Protein AF-A0A2D7HQG7-F1 (afdb_monomer_lite)

Sequence (95 aa):
MKFFIIKFFLGLFGFIFLATSIVSITIITKTIYFSENNILEQLFTNSQICEDQNIDKNLEYCTEVVTTYWMILLTIISSILSFINLFPFFVMKKK

Foldseek 3Di:
DVVVVLLVVLLVLLVVLVVLLVVLVVVLCCCCVPDPDNLVVCLPVVPPVLVDDPCPPCVVVSCSSVVSVVSVVSSVVSNVSSCVSCVCVPPVDDD

Radius of gyration: 18.94 Å; chains: 1; bounding box: 46×19×51 Å

Secondary structure (DSSP, 8-state):
-HHHHHHHHHHHHHHHHHHHHHHHHHHHHHHHHH-SS-HHHHHHH-TTTTTSS-TTTTHHHHHHHHHHHHHHHHHHHHHHHHHHHHHHHHS----

pLDDT: mean 74.07, std 11.84, range [48.81, 89.88]

Structure (mmCIF, N/CA/C/O backbone):
data_AF-A0A2D7HQG7-F1
#
_entry.id   AF-A0A2D7HQG7-F1
#
loop_
_atom_site.group_PDB
_atom_site.id
_atom_site.type_symbol
_atom_site.label_atom_id
_atom_site.label_alt_id
_atom_site.label_comp_id
_atom_site.label_asym_id
_atom_site.label_entity_id
_atom_site.label_seq_id
_atom_site.pdbx_PDB_ins_code
_atom_site.Cartn_x
_atom_site.Cartn_y
_atom_site.Cartn_z
_atom_site.occupancy
_atom_site.B_iso_or_equiv
_atom_site.auth_seq_id
_atom_site.auth_comp_id
_atom_site.auth_asym_id
_atom_site.auth_atom_id
_atom_site.pdbx_PDB_model_num
ATOM 1 N N . MET A 1 1 ? -19.206 7.007 27.370 1.00 61.66 1 MET A N 1
ATOM 2 C CA . MET A 1 1 ? -19.117 7.863 26.159 1.00 61.66 1 MET A CA 1
ATOM 3 C C . MET A 1 1 ? -17.706 7.982 25.584 1.00 61.66 1 MET A C 1
ATOM 5 O O . MET A 1 1 ? -17.546 7.632 24.424 1.00 61.66 1 MET A O 1
ATOM 9 N N . LYS A 1 2 ? -16.678 8.398 26.346 1.00 72.19 2 LYS A N 1
ATOM 10 C CA . LYS A 1 2 ? -15.309 8.626 25.816 1.00 72.19 2 LYS A CA 1
ATOM 11 C C . LYS A 1 2 ? -14.722 7.445 25.016 1.00 72.19 2 LYS A C 1
ATOM 13 O O . LYS A 1 2 ? -14.171 7.644 23.944 1.00 72.19 2 LYS A O 1
ATOM 18 N N . PHE A 1 3 ? -14.927 6.215 25.486 1.00 71.44 3 PHE A N 1
ATOM 19 C CA . PHE A 1 3 ? -14.421 5.002 24.828 1.00 71.44 3 PHE A CA 1
ATOM 20 C C . PHE A 1 3 ? -15.050 4.722 23.452 1.00 71.44 3 PHE A C 1
ATOM 22 O O . PHE A 1 3 ? -14.403 4.184 22.560 1.00 71.44 3 PHE A O 1
ATOM 29 N N . PHE A 1 4 ? -16.317 5.102 23.273 1.00 74.88 4 PHE A N 1
ATOM 30 C CA . PHE A 1 4 ? -17.035 4.916 22.014 1.00 74.88 4 PHE A CA 1
ATOM 31 C C . PHE A 1 4 ? -16.554 5.909 20.951 1.00 74.88 4 PHE A C 1
ATOM 33 O O . PHE A 1 4 ? -16.380 5.542 19.796 1.00 74.88 4 PHE A O 1
ATOM 40 N N . ILE A 1 5 ? -16.262 7.143 21.373 1.00 80.44 5 ILE A N 1
ATOM 41 C CA . ILE A 1 5 ? -15.721 8.201 20.511 1.00 80.44 5 ILE A CA 1
ATOM 42 C C . ILE A 1 5 ? -14.328 7.809 20.003 1.00 80.44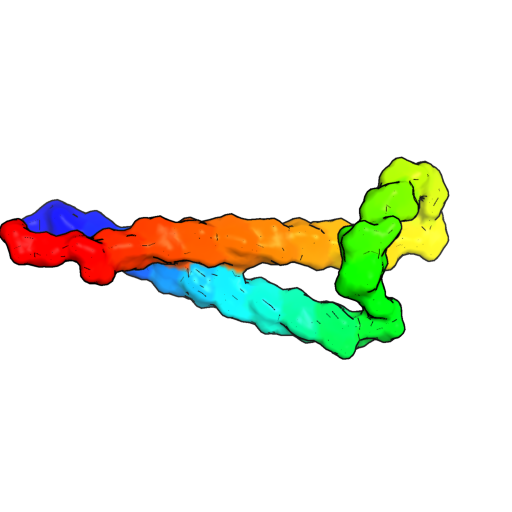 5 ILE A C 1
ATOM 44 O O . ILE A 1 5 ? -14.073 7.880 18.806 1.00 80.44 5 ILE A O 1
ATOM 48 N N . ILE A 1 6 ? -13.453 7.321 20.888 1.00 80.50 6 ILE A N 1
ATOM 49 C CA . ILE A 1 6 ? -12.101 6.873 20.515 1.00 80.50 6 ILE A CA 1
ATOM 50 C C . ILE A 1 6 ? -12.162 5.721 19.507 1.00 80.50 6 ILE A C 1
ATOM 52 O O . ILE A 1 6 ? -11.465 5.763 18.497 1.00 80.50 6 ILE A O 1
ATOM 56 N N . LYS A 1 7 ? -13.039 4.729 19.733 1.00 77.75 7 LYS A N 1
ATOM 57 C CA . LYS A 1 7 ? -13.272 3.664 18.749 1.00 77.75 7 LYS A CA 1
ATOM 58 C C . LYS A 1 7 ? -13.737 4.250 17.418 1.00 77.75 7 LYS A C 1
ATOM 60 O O . LYS A 1 7 ? -13.128 3.955 16.406 1.00 77.75 7 LYS A O 1
ATOM 65 N N . PHE A 1 8 ? -14.747 5.116 17.399 1.00 82.81 8 PHE A N 1
ATOM 66 C CA . PHE A 1 8 ? -15.242 5.700 16.150 1.00 82.81 8 PHE A CA 1
ATOM 67 C C . PHE A 1 8 ? -14.137 6.389 15.329 1.00 82.81 8 PHE A C 1
ATOM 69 O O . PHE A 1 8 ? -14.008 6.110 14.139 1.00 82.81 8 PHE A O 1
ATOM 76 N N . PHE A 1 9 ? -13.291 7.206 15.965 1.00 84.38 9 PHE A N 1
ATOM 77 C CA . PHE A 1 9 ? -12.165 7.852 15.284 1.00 84.38 9 PHE A CA 1
ATOM 78 C C . PHE A 1 9 ? -11.129 6.849 14.770 1.00 84.38 9 PHE A C 1
ATOM 80 O O . PHE A 1 9 ? -10.753 6.927 13.604 1.00 84.38 9 PHE A O 1
ATOM 87 N N . LEU A 1 10 ? -10.708 5.882 15.593 1.00 83.00 10 LEU A N 1
ATOM 88 C CA . LEU A 1 10 ? -9.773 4.829 15.172 1.00 83.00 10 LEU A CA 1
ATOM 89 C C . LEU A 1 10 ? -10.307 4.051 13.964 1.00 83.00 10 LEU A C 1
ATOM 91 O O . LEU A 1 10 ? -9.570 3.787 13.022 1.00 83.00 10 LEU A O 1
ATOM 95 N N . GLY A 1 11 ? -11.604 3.745 13.957 1.00 83.25 11 GLY A N 1
ATOM 96 C CA . GLY A 1 11 ? -12.245 3.031 12.857 1.00 83.25 11 GLY A CA 1
ATOM 97 C C . GLY A 1 11 ? -12.242 3.857 11.583 1.00 83.25 11 GLY A C 1
ATOM 98 O O . GLY A 1 11 ? -11.861 3.358 10.530 1.00 83.25 11 GLY A O 1
ATOM 99 N N . LEU A 1 12 ? -12.600 5.137 11.691 1.00 87.31 12 LEU A N 1
ATOM 100 C CA . LEU A 1 12 ? -12.613 6.061 10.562 1.00 87.31 12 LEU A CA 1
ATOM 101 C C . LEU A 1 12 ? -11.212 6.219 9.949 1.00 87.31 12 LEU A C 1
ATOM 103 O O . LEU A 1 12 ? -11.068 6.094 8.735 1.00 87.31 12 LEU A O 1
ATOM 107 N N . PHE A 1 13 ? -10.172 6.382 10.774 1.00 86.69 13 PHE A N 1
ATOM 108 C CA . PHE A 1 13 ? -8.783 6.386 10.301 1.00 86.69 13 PHE A CA 1
ATOM 109 C C . PHE A 1 13 ? -8.383 5.050 9.668 1.00 86.69 13 PHE A C 1
ATOM 111 O O . PHE A 1 13 ? -7.798 5.043 8.588 1.00 86.69 13 PHE A O 1
ATOM 118 N N . GLY A 1 14 ? -8.738 3.923 10.286 1.00 86.25 14 GLY A N 1
ATOM 119 C CA . GLY A 1 14 ? -8.464 2.592 9.746 1.00 86.25 14 GLY A CA 1
ATOM 120 C C . GLY A 1 14 ? -9.072 2.374 8.358 1.00 86.25 14 GLY A C 1
ATOM 121 O O . GLY A 1 14 ? -8.378 1.922 7.450 1.00 86.25 14 GLY A O 1
ATOM 122 N N . PHE A 1 15 ? -10.331 2.771 8.153 1.00 86.75 15 PHE A N 1
ATOM 123 C CA . PHE A 1 15 ? -10.985 2.693 6.843 1.00 86.75 15 PHE A CA 1
ATOM 124 C C . PHE A 1 15 ? -10.346 3.613 5.802 1.00 86.75 15 PHE A C 1
ATOM 126 O O . PHE A 1 15 ? -10.215 3.207 4.648 1.00 86.75 15 PHE A O 1
ATOM 133 N N . ILE A 1 16 ? -9.908 4.814 6.192 1.00 89.88 16 ILE A N 1
ATOM 134 C CA . ILE A 1 16 ? -9.170 5.710 5.292 1.00 89.88 16 ILE A CA 1
ATOM 135 C C . ILE A 1 16 ? -7.862 5.047 4.844 1.00 89.88 16 ILE A C 1
ATOM 137 O O . ILE A 1 16 ? -7.612 4.964 3.645 1.00 89.88 16 ILE A O 1
ATOM 141 N N . PHE A 1 17 ? -7.067 4.510 5.777 1.00 87.31 17 PHE A N 1
ATOM 142 C CA . PHE A 1 17 ? -5.816 3.811 5.450 1.00 87.31 17 PHE A CA 1
ATOM 143 C C . PHE A 1 17 ? -6.036 2.537 4.622 1.00 87.31 17 PHE A C 1
ATOM 145 O O . PHE A 1 17 ? -5.201 2.169 3.797 1.00 87.31 17 PHE A O 1
ATOM 152 N N . LEU A 1 18 ? -7.168 1.859 4.818 1.00 86.00 18 LEU A N 1
ATOM 153 C CA . LEU A 1 18 ? -7.555 0.710 4.005 1.00 86.00 18 LEU A CA 1
ATOM 154 C C . LEU A 1 18 ? -7.877 1.132 2.566 1.00 86.00 18 LEU A C 1
ATOM 156 O O . LEU A 1 18 ? -7.382 0.520 1.623 1.00 86.00 18 LEU A O 1
ATOM 160 N N . ALA A 1 19 ? -8.663 2.197 2.389 1.00 88.56 19 ALA A N 1
ATOM 161 C CA . ALA A 1 19 ? -9.001 2.721 1.071 1.00 88.56 19 ALA A CA 1
ATOM 162 C C . ALA A 1 19 ? -7.755 3.207 0.317 1.00 88.56 19 ALA A C 1
ATOM 164 O O . ALA A 1 19 ? -7.587 2.875 -0.856 1.00 88.56 19 ALA A O 1
ATOM 165 N N . THR A 1 20 ? -6.850 3.931 0.986 1.00 87.31 20 THR A N 1
ATOM 166 C CA . THR A 1 20 ? -5.590 4.366 0.366 1.00 87.31 20 THR A CA 1
ATOM 167 C C . THR A 1 20 ? -4.710 3.180 -0.011 1.00 87.31 20 THR A C 1
ATOM 169 O O . THR A 1 20 ? -4.169 3.168 -1.111 1.00 87.31 20 THR A O 1
ATOM 172 N N . SER A 1 21 ? -4.620 2.149 0.835 1.00 85.62 21 SER A N 1
ATOM 173 C CA . SER A 1 21 ? -3.883 0.922 0.515 1.00 85.62 21 SER A CA 1
ATOM 174 C C . SER A 1 21 ? -4.445 0.223 -0.728 1.00 85.62 21 SER A C 1
ATOM 176 O O . SER A 1 21 ? -3.676 -0.127 -1.620 1.00 85.62 21 SER A O 1
ATOM 178 N N . ILE A 1 22 ? -5.771 0.090 -0.847 1.00 87.25 22 ILE A N 1
ATOM 179 C CA . ILE A 1 22 ? -6.411 -0.507 -2.032 1.00 87.25 22 ILE A CA 1
ATOM 180 C C . ILE A 1 22 ? -6.096 0.307 -3.290 1.00 87.25 22 ILE A C 1
ATOM 182 O O . ILE A 1 22 ? -5.689 -0.266 -4.299 1.00 87.25 22 ILE A O 1
ATOM 186 N N . VAL A 1 23 ? -6.244 1.634 -3.236 1.00 88.94 23 VAL A N 1
ATOM 187 C CA . VAL A 1 23 ? -5.937 2.507 -4.380 1.00 88.94 23 VAL A CA 1
ATOM 188 C C . VAL A 1 23 ? -4.469 2.363 -4.784 1.00 88.94 23 VAL A C 1
ATOM 190 O O . VAL A 1 23 ? -4.185 2.134 -5.960 1.00 88.94 23 VAL A O 1
ATOM 193 N N . SER A 1 24 ? -3.539 2.388 -3.829 1.00 84.88 24 SER A N 1
ATOM 194 C CA . SER A 1 24 ? -2.116 2.196 -4.117 1.00 84.88 24 SER A CA 1
ATOM 195 C C . SER A 1 24 ? -1.829 0.836 -4.758 1.00 84.88 24 SER A C 1
ATOM 197 O O . SER A 1 24 ? -1.105 0.781 -5.748 1.00 84.88 24 SER A O 1
ATOM 199 N N . ILE A 1 25 ? -2.453 -0.252 -4.287 1.00 84.75 25 ILE A N 1
ATOM 200 C CA . ILE A 1 25 ? -2.321 -1.584 -4.905 1.00 84.75 25 ILE A CA 1
ATOM 201 C C . ILE A 1 25 ? -2.819 -1.568 -6.353 1.00 84.75 25 ILE A C 1
ATOM 203 O O . ILE A 1 25 ? -2.159 -2.126 -7.230 1.00 84.75 25 ILE A O 1
ATOM 207 N N . THR A 1 26 ? -3.958 -0.926 -6.631 1.00 86.31 26 THR A N 1
ATOM 208 C CA . THR A 1 26 ? -4.485 -0.858 -8.005 1.00 86.31 26 THR A CA 1
ATOM 209 C C . THR A 1 26 ? -3.553 -0.094 -8.942 1.00 86.31 26 THR A C 1
ATOM 211 O O . THR A 1 26 ? -3.348 -0.528 -10.076 1.00 86.31 26 THR A O 1
ATOM 214 N N . ILE A 1 27 ? -2.937 0.990 -8.461 1.00 83.56 27 ILE A N 1
ATOM 215 C CA . ILE A 1 27 ? -1.953 1.766 -9.223 1.00 83.56 27 ILE A CA 1
ATOM 216 C C . ILE A 1 27 ? -0.708 0.916 -9.480 1.00 83.56 27 ILE A C 1
ATOM 218 O O . ILE A 1 27 ? -0.326 0.759 -10.633 1.00 83.56 27 ILE A O 1
ATOM 222 N N . ILE A 1 28 ? -0.140 0.294 -8.443 1.00 82.81 28 ILE A N 1
ATOM 223 C CA . ILE A 1 28 ? 1.045 -0.571 -8.552 1.00 82.81 28 ILE A CA 1
ATOM 224 C C . ILE A 1 28 ? 0.800 -1.715 -9.540 1.00 82.81 28 ILE A C 1
ATOM 226 O O . ILE A 1 28 ? 1.624 -1.967 -10.413 1.00 82.81 28 ILE A O 1
ATOM 230 N N . THR A 1 29 ? -0.355 -2.379 -9.444 1.00 79.25 29 THR A N 1
ATOM 231 C CA . THR A 1 29 ? -0.720 -3.477 -10.352 1.00 79.25 29 THR A CA 1
ATOM 232 C C . THR A 1 29 ? -0.799 -2.981 -11.791 1.00 79.25 29 THR A C 1
ATOM 234 O O . THR A 1 29 ? -0.299 -3.645 -12.694 1.00 79.25 29 THR A O 1
ATOM 237 N N . LYS A 1 30 ? -1.380 -1.796 -12.015 1.00 80.25 30 LYS A N 1
ATOM 238 C CA . LYS A 1 30 ? -1.444 -1.188 -13.345 1.00 80.25 30 LYS A CA 1
ATOM 239 C C . LYS A 1 30 ? -0.049 -0.847 -13.871 1.00 80.25 30 LYS A C 1
ATOM 241 O O . LYS A 1 30 ? 0.230 -1.169 -15.018 1.00 80.25 30 LYS A O 1
ATOM 246 N N . THR A 1 31 ? 0.816 -0.253 -13.052 1.00 74.25 31 THR A N 1
ATOM 247 C CA . THR A 1 31 ? 2.193 0.095 -13.435 1.00 74.25 31 THR A CA 1
ATOM 248 C C . THR A 1 31 ? 3.007 -1.149 -13.776 1.00 74.25 31 THR A C 1
ATOM 250 O O . THR A 1 31 ? 3.629 -1.198 -14.826 1.00 74.25 31 THR A O 1
ATOM 253 N N . ILE A 1 32 ? 2.946 -2.198 -12.954 1.00 73.00 32 ILE A N 1
ATOM 254 C CA . ILE A 1 32 ? 3.667 -3.454 -13.213 1.00 73.00 32 ILE A CA 1
ATOM 255 C C . ILE A 1 32 ? 3.138 -4.149 -14.474 1.00 73.00 32 ILE A C 1
ATOM 257 O O . ILE A 1 32 ? 3.928 -4.660 -15.258 1.00 73.00 32 ILE A O 1
ATOM 261 N N . TYR A 1 33 ? 1.816 -4.190 -14.664 1.00 70.25 33 TYR A N 1
ATOM 262 C CA . TYR A 1 33 ? 1.196 -4.945 -15.757 1.00 70.25 33 TYR A CA 1
ATOM 263 C C . TYR A 1 33 ? 1.295 -4.241 -17.117 1.00 70.25 33 TYR A C 1
ATOM 265 O O . TYR A 1 33 ? 1.356 -4.909 -18.144 1.00 70.25 33 TYR A O 1
ATOM 273 N N . PHE A 1 34 ? 1.287 -2.904 -17.140 1.00 68.50 34 PHE A N 1
ATOM 274 C CA . PHE A 1 34 ? 1.426 -2.117 -18.372 1.00 68.50 34 PHE A CA 1
ATOM 275 C C . PHE A 1 34 ? 2.858 -1.678 -18.669 1.00 68.50 34 PHE A C 1
ATOM 277 O O . PHE A 1 34 ? 3.094 -1.109 -19.732 1.00 68.50 34 PHE A O 1
ATOM 284 N N . SER A 1 35 ? 3.805 -1.922 -17.765 1.00 62.78 35 SER A N 1
ATOM 285 C CA . SER A 1 35 ? 5.199 -1.619 -18.046 1.00 62.78 35 SER A CA 1
ATOM 286 C C . SER A 1 35 ? 5.755 -2.593 -19.083 1.00 62.78 35 SER A C 1
ATOM 288 O O . SER A 1 35 ? 5.831 -3.795 -18.839 1.00 62.78 35 SER A O 1
ATOM 290 N N . GLU A 1 36 ? 6.178 -2.061 -20.231 1.00 58.88 36 GLU A N 1
ATOM 291 C CA . GLU A 1 36 ? 6.834 -2.820 -21.309 1.00 58.88 36 GLU A CA 1
ATOM 292 C C . GLU A 1 36 ? 8.155 -3.459 -20.860 1.00 58.88 36 GLU A C 1
ATOM 294 O O . GLU A 1 36 ? 8.571 -4.492 -21.380 1.00 58.88 36 GLU A O 1
ATOM 299 N N . ASN A 1 37 ? 8.801 -2.866 -19.858 1.00 58.44 37 ASN A N 1
ATOM 300 C CA . ASN A 1 37 ? 10.008 -3.389 -19.238 1.00 58.44 37 ASN A CA 1
ATOM 301 C C . ASN A 1 37 ? 9.595 -4.118 -17.959 1.00 58.44 37 ASN A C 1
ATOM 303 O 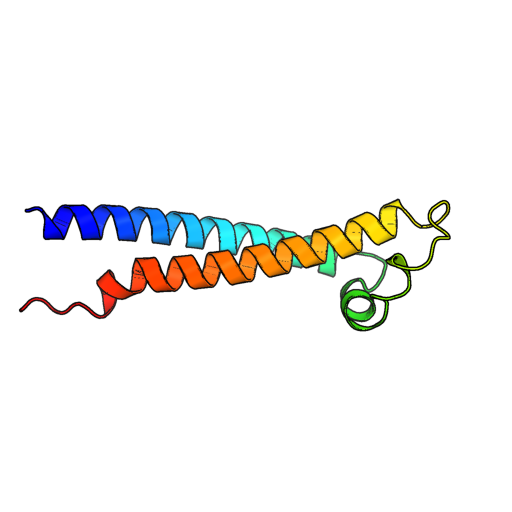O . ASN A 1 37 ? 8.885 -3.526 -17.155 1.00 58.44 37 ASN A O 1
ATOM 307 N N . ASN A 1 38 ? 10.023 -5.364 -17.731 1.00 65.31 38 ASN A N 1
ATOM 308 C CA . ASN A 1 38 ? 9.752 -6.133 -16.504 1.00 65.31 38 ASN A CA 1
ATOM 309 C C . ASN A 1 38 ? 10.273 -5.410 -15.234 1.00 65.31 38 ASN A C 1
ATOM 311 O O . ASN A 1 38 ? 11.283 -5.805 -14.646 1.00 65.31 38 ASN A O 1
ATOM 315 N N . ILE A 1 39 ? 9.582 -4.359 -14.776 1.00 66.25 39 ILE A N 1
ATOM 316 C CA . ILE A 1 39 ? 9.964 -3.516 -13.633 1.00 66.25 39 ILE A CA 1
ATOM 317 C C . ILE A 1 39 ? 10.070 -4.368 -12.368 1.00 66.25 39 ILE A C 1
ATOM 319 O O . ILE A 1 39 ? 10.904 -4.09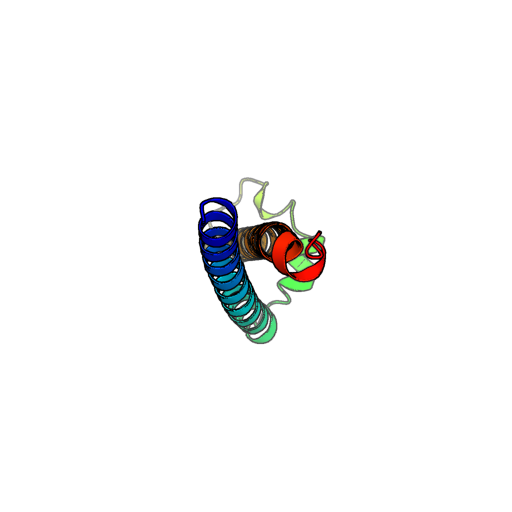8 -11.514 1.00 66.25 39 ILE A O 1
ATOM 323 N N . LEU A 1 40 ? 9.274 -5.435 -12.264 1.00 65.50 40 LEU A N 1
ATOM 324 C CA . LEU A 1 40 ? 9.263 -6.329 -11.110 1.00 65.50 40 LEU A CA 1
ATOM 325 C C . LEU A 1 40 ? 10.563 -7.130 -10.972 1.00 65.50 40 LEU A C 1
ATOM 327 O O . LEU A 1 40 ? 11.095 -7.236 -9.876 1.00 65.50 40 LEU A O 1
ATOM 331 N N . GLU A 1 41 ? 11.108 -7.643 -12.073 1.00 63.16 41 GLU A N 1
ATOM 332 C CA . GLU A 1 41 ? 12.381 -8.374 -12.077 1.00 63.16 41 GLU A CA 1
ATOM 333 C C . GLU A 1 41 ? 13.550 -7.430 -11.759 1.00 63.16 41 GLU A C 1
ATOM 335 O O . GLU A 1 41 ? 14.460 -7.763 -11.001 1.00 63.16 41 GLU A O 1
ATOM 340 N N . GLN A 1 42 ? 13.483 -6.197 -12.262 1.00 63.00 42 GLN A N 1
ATOM 341 C CA . GLN A 1 42 ? 14.524 -5.190 -12.073 1.00 63.00 42 GLN A CA 1
ATOM 342 C C . GLN A 1 42 ? 14.457 -4.468 -10.716 1.00 63.00 42 GLN A C 1
ATOM 344 O O . GLN A 1 42 ? 15.502 -4.076 -10.204 1.00 63.00 42 GLN A O 1
ATOM 349 N N . LEU A 1 43 ? 13.287 -4.385 -10.073 1.00 65.69 43 LEU A N 1
ATOM 350 C CA . LEU A 1 43 ? 13.132 -3.939 -8.678 1.00 65.69 43 LEU A CA 1
ATOM 351 C C . LEU A 1 43 ? 13.979 -4.776 -7.707 1.00 65.69 43 LEU A C 1
ATOM 353 O O . LEU A 1 43 ? 14.481 -4.239 -6.722 1.00 65.69 43 LEU A O 1
ATOM 357 N N . PHE A 1 44 ? 14.146 -6.074 -7.987 1.00 63.34 44 PHE A N 1
ATOM 358 C CA . PHE A 1 44 ? 14.922 -6.990 -7.146 1.00 63.34 44 PHE A CA 1
ATOM 359 C C . PHE A 1 44 ? 16.360 -7.214 -7.631 1.00 63.34 44 PHE A C 1
ATOM 361 O O . PHE A 1 44 ? 17.202 -7.608 -6.829 1.00 63.34 44 PHE A O 1
ATOM 368 N N . THR A 1 45 ? 16.653 -6.950 -8.910 1.00 59.19 45 THR A N 1
ATOM 369 C CA . THR A 1 45 ? 17.952 -7.286 -9.528 1.00 59.19 45 THR A CA 1
ATOM 370 C C . THR A 1 45 ? 18.831 -6.059 -9.810 1.00 59.19 45 THR A C 1
ATOM 372 O O . THR A 1 45 ? 20.052 -6.160 -9.753 1.00 59.19 45 THR A O 1
ATOM 375 N N . ASN A 1 46 ? 18.237 -4.885 -10.060 1.00 55.59 46 ASN A N 1
ATOM 376 C CA . ASN A 1 46 ? 18.932 -3.689 -10.561 1.00 55.59 46 ASN A CA 1
ATOM 377 C C . ASN A 1 46 ? 18.988 -2.526 -9.558 1.00 55.59 46 ASN A C 1
ATOM 379 O O . ASN A 1 46 ? 19.231 -1.390 -9.966 1.00 55.59 46 ASN A O 1
ATOM 383 N N . SER A 1 47 ? 18.824 -2.771 -8.252 1.00 54.72 47 SER A N 1
ATOM 384 C CA . SER A 1 47 ? 18.914 -1.702 -7.239 1.00 54.72 47 SER A CA 1
ATOM 385 C C . SER A 1 47 ? 20.243 -0.928 -7.288 1.00 54.72 47 SER A C 1
ATOM 387 O O . SER A 1 47 ? 20.283 0.223 -6.873 1.00 54.72 47 SER A O 1
ATOM 389 N N . GLN A 1 48 ? 21.304 -1.532 -7.839 1.00 53.59 48 GLN A N 1
ATOM 390 C CA . GLN A 1 48 ? 22.630 -0.926 -8.008 1.00 53.59 48 GLN A CA 1
ATOM 391 C C . GLN A 1 48 ? 22.779 -0.067 -9.279 1.00 53.59 48 GLN A C 1
ATOM 393 O O . GLN A 1 48 ? 23.652 0.792 -9.330 1.00 53.59 48 GLN A O 1
ATOM 398 N N . ILE A 1 49 ? 21.928 -0.236 -10.302 1.00 54.41 49 ILE A N 1
ATOM 399 C CA . ILE A 1 49 ? 22.067 0.494 -11.583 1.00 54.41 49 ILE A CA 1
ATOM 400 C C . ILE A 1 49 ? 21.706 1.977 -11.430 1.00 54.41 49 ILE A C 1
ATOM 402 O O . ILE A 1 49 ? 22.259 2.821 -12.127 1.00 54.41 49 ILE A O 1
ATOM 406 N N . CYS A 1 50 ? 20.807 2.303 -10.500 1.00 60.47 50 CYS A N 1
ATOM 407 C CA . CYS A 1 50 ? 20.423 3.686 -10.206 1.00 60.47 50 CYS A CA 1
ATOM 408 C C . CYS A 1 50 ? 21.323 4.361 -9.155 1.00 60.47 50 CYS A C 1
ATOM 410 O O . CYS A 1 50 ? 21.133 5.542 -8.871 1.00 60.47 50 CYS A O 1
ATOM 412 N N . GLU A 1 51 ? 22.266 3.622 -8.562 1.00 58.41 51 GLU A N 1
ATOM 413 C CA . GLU A 1 51 ? 23.221 4.133 -7.570 1.00 58.41 51 GLU A CA 1
ATOM 414 C C . GLU A 1 51 ? 24.520 4.623 -8.241 1.00 58.41 51 GLU A C 1
ATOM 416 O O . GLU A 1 51 ? 25.157 5.557 -7.751 1.00 58.41 51 GLU A O 1
ATOM 421 N N . ASP A 1 52 ? 24.860 4.069 -9.413 1.00 53.62 52 ASP A N 1
ATOM 422 C CA . 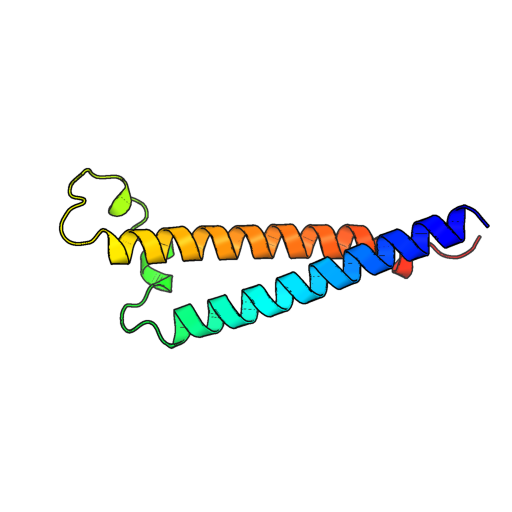ASP A 1 52 ? 26.018 4.481 -10.206 1.00 53.62 52 ASP A CA 1
ATOM 423 C C . ASP A 1 52 ? 25.709 5.661 -11.147 1.00 53.62 52 ASP A C 1
ATOM 425 O O . ASP A 1 52 ? 24.735 5.697 -11.895 1.00 53.62 52 ASP A O 1
ATOM 429 N N . GLN A 1 53 ? 26.604 6.646 -11.114 1.00 50.88 53 GLN A N 1
ATOM 430 C CA . GLN A 1 53 ? 26.459 8.045 -11.541 1.00 50.88 53 GLN A CA 1
ATOM 431 C C . GLN A 1 53 ? 26.273 8.314 -13.058 1.00 50.88 53 GLN A C 1
ATOM 433 O O . GLN A 1 53 ? 26.497 9.437 -13.509 1.00 50.88 53 GLN A O 1
ATOM 438 N N . ASN A 1 54 ? 25.829 7.348 -13.868 1.00 50.16 54 ASN A N 1
ATOM 439 C CA . ASN A 1 54 ? 25.533 7.544 -15.299 1.00 50.16 54 ASN A CA 1
ATOM 440 C C . ASN A 1 54 ? 24.046 7.859 -15.528 1.00 50.16 54 ASN A C 1
ATOM 442 O O . ASN A 1 54 ? 23.286 7.093 -16.121 1.00 50.16 54 ASN A O 1
ATOM 446 N N . ILE A 1 55 ? 23.642 9.021 -15.027 1.00 55.69 55 ILE A N 1
ATOM 447 C CA . ILE A 1 55 ? 22.245 9.427 -14.845 1.00 55.69 55 ILE A CA 1
ATOM 448 C C . ILE A 1 55 ? 21.557 9.863 -16.161 1.00 55.69 55 ILE A C 1
ATOM 450 O O . ILE A 1 55 ? 20.340 9.755 -16.291 1.00 55.69 55 ILE A O 1
ATOM 454 N N . ASP A 1 56 ? 22.303 10.271 -17.189 1.00 56.25 56 ASP A N 1
ATOM 455 C CA . ASP A 1 56 ? 21.718 11.030 -18.310 1.00 56.25 56 ASP A CA 1
ATOM 456 C C . ASP A 1 56 ? 20.934 10.225 -19.360 1.00 56.25 56 ASP A C 1
ATOM 458 O O . ASP A 1 56 ? 20.200 10.821 -20.147 1.00 56.25 56 ASP A O 1
ATOM 462 N N . LYS A 1 57 ? 21.043 8.889 -19.409 1.00 56.00 57 LYS A N 1
ATOM 463 C CA . LYS A 1 57 ? 20.309 8.082 -20.413 1.00 56.00 57 LYS A CA 1
ATOM 464 C C . LYS A 1 57 ? 19.107 7.309 -19.874 1.00 56.00 57 LYS A C 1
ATOM 466 O O . LYS A 1 57 ? 18.247 6.959 -20.671 1.00 56.00 57 LYS A O 1
ATOM 471 N N . ASN A 1 58 ? 19.014 7.097 -18.559 1.00 63.53 58 ASN A N 1
ATOM 472 C CA . ASN A 1 58 ? 17.981 6.258 -17.932 1.00 63.53 58 ASN A CA 1
ATOM 473 C C . ASN A 1 58 ? 17.298 6.923 -16.715 1.00 63.53 58 ASN A C 1
ATOM 475 O O . ASN A 1 58 ? 16.674 6.228 -15.914 1.00 63.53 58 ASN A O 1
ATOM 479 N N . LEU A 1 59 ? 17.386 8.253 -16.563 1.00 66.88 59 LEU A N 1
ATOM 480 C CA . LEU A 1 59 ? 16.790 8.991 -15.436 1.00 66.88 59 LEU A CA 1
ATOM 481 C C . LEU A 1 59 ? 15.286 8.714 -15.276 1.00 66.88 59 LEU A C 1
ATOM 483 O O . LEU A 1 59 ? 14.822 8.461 -14.166 1.00 66.88 59 LEU A O 1
ATOM 487 N N . GLU A 1 60 ? 14.527 8.744 -16.373 1.00 68.25 60 GLU A N 1
ATOM 488 C CA . GLU A 1 60 ? 13.076 8.513 -16.360 1.00 68.25 60 GLU A CA 1
ATOM 489 C C . GLU A 1 60 ? 12.746 7.098 -15.859 1.00 68.25 60 GLU A C 1
ATOM 491 O O . GLU A 1 60 ? 11.930 6.928 -14.954 1.00 68.25 60 GLU A O 1
ATOM 496 N N . TYR A 1 61 ? 13.499 6.104 -16.334 1.00 70.81 61 TYR A N 1
ATOM 497 C CA . TYR A 1 61 ? 13.370 4.709 -15.923 1.00 70.81 61 TYR A CA 1
ATOM 498 C C . TYR A 1 61 ? 13.741 4.482 -14.448 1.00 70.81 61 TYR A C 1
ATOM 500 O O . TYR A 1 61 ? 12.993 3.853 -13.700 1.00 70.81 61 TYR A O 1
ATOM 508 N N . CYS A 1 62 ? 14.867 5.036 -13.983 1.00 72.19 62 CYS A N 1
ATOM 509 C CA . CYS A 1 62 ? 15.254 4.951 -12.570 1.00 72.19 62 CYS A CA 1
ATOM 510 C C . CYS A 1 62 ? 14.242 5.652 -11.660 1.00 72.19 62 CYS A C 1
ATOM 512 O O . CYS A 1 62 ? 13.930 5.153 -10.577 1.00 72.19 62 CYS A O 1
ATOM 514 N N . THR A 1 63 ? 13.690 6.781 -12.107 1.00 74.88 63 THR A N 1
ATOM 515 C CA . THR A 1 63 ? 12.638 7.488 -11.371 1.00 74.88 63 THR A CA 1
ATOM 516 C C . THR A 1 63 ? 11.397 6.611 -11.242 1.00 74.88 63 THR A C 1
ATOM 518 O O . THR A 1 63 ? 10.836 6.519 -10.152 1.00 74.88 63 THR A O 1
ATOM 521 N N . GLU A 1 64 ? 10.996 5.909 -12.300 1.00 75.00 64 GLU A N 1
ATOM 522 C CA . GLU A 1 64 ? 9.850 4.997 -12.278 1.00 75.00 64 GLU A CA 1
ATOM 523 C C . GLU A 1 64 ? 10.058 3.811 -11.319 1.00 75.00 64 GLU A C 1
ATOM 525 O O . GLU A 1 64 ? 9.178 3.511 -10.503 1.00 75.00 64 GLU A O 1
ATOM 530 N N . VAL A 1 65 ? 11.244 3.191 -11.331 1.00 75.94 65 VAL A N 1
ATOM 531 C CA . VAL A 1 65 ? 11.600 2.086 -10.421 1.00 75.94 65 VAL A CA 1
ATOM 532 C C . VAL A 1 65 ? 11.604 2.546 -8.960 1.00 75.94 65 VAL A C 1
ATOM 534 O O . VAL A 1 65 ? 10.957 1.925 -8.112 1.00 75.94 65 VAL A O 1
ATOM 537 N N . VAL A 1 66 ? 12.275 3.662 -8.657 1.00 78.50 66 VAL A N 1
ATOM 538 C CA . VAL A 1 66 ? 12.341 4.225 -7.297 1.00 78.50 66 VAL A CA 1
ATOM 539 C C . VAL A 1 66 ? 10.949 4.632 -6.812 1.00 78.50 66 VAL A C 1
ATOM 541 O O . VAL A 1 66 ? 10.573 4.333 -5.678 1.00 78.50 66 VAL A O 1
ATOM 544 N N . THR A 1 67 ? 10.146 5.260 -7.670 1.00 80.69 67 THR A N 1
ATOM 545 C CA . THR A 1 67 ? 8.773 5.662 -7.326 1.00 80.69 67 THR A CA 1
ATOM 546 C C . THR A 1 67 ? 7.903 4.443 -7.030 1.00 80.69 67 THR A C 1
ATOM 548 O O . THR A 1 67 ? 7.159 4.434 -6.046 1.00 80.69 67 THR A O 1
ATOM 551 N N . THR A 1 68 ? 8.033 3.383 -7.830 1.00 79.56 68 THR A N 1
ATOM 552 C CA . THR A 1 68 ? 7.309 2.123 -7.621 1.00 79.56 68 THR A CA 1
ATOM 553 C C . THR A 1 68 ? 7.717 1.465 -6.301 1.00 79.56 68 THR A C 1
ATOM 555 O O . THR A 1 68 ? 6.848 1.052 -5.532 1.00 79.56 68 THR A O 1
ATOM 558 N N . TYR A 1 69 ? 9.013 1.448 -5.974 1.00 81.00 69 TYR A N 1
ATOM 559 C CA . TYR A 1 69 ? 9.513 0.960 -4.685 1.00 81.00 69 TYR A CA 1
ATOM 560 C C . TYR A 1 69 ? 8.907 1.728 -3.497 1.00 81.00 69 TYR A C 1
ATOM 562 O O . TYR A 1 69 ? 8.370 1.121 -2.564 1.00 81.00 69 TYR A O 1
ATOM 570 N N . TRP A 1 70 ? 8.918 3.063 -3.544 1.00 81.38 70 TRP A N 1
ATOM 571 C CA . TRP A 1 70 ? 8.320 3.892 -2.492 1.00 81.38 70 TRP A CA 1
ATOM 572 C C . TRP A 1 70 ? 6.808 3.695 -2.373 1.00 81.38 70 TRP A C 1
ATOM 574 O O . TRP A 1 70 ? 6.290 3.651 -1.255 1.00 81.38 70 TRP A O 1
ATOM 584 N N . MET A 1 71 ? 6.093 3.524 -3.490 1.00 81.19 71 MET A N 1
ATOM 585 C CA . MET A 1 71 ? 4.662 3.205 -3.463 1.00 81.19 71 MET A CA 1
ATOM 586 C C . MET A 1 71 ? 4.383 1.855 -2.798 1.00 81.19 71 MET A C 1
ATOM 588 O O . MET A 1 71 ? 3.443 1.751 -2.003 1.00 81.19 71 MET A O 1
ATOM 592 N N . ILE A 1 72 ? 5.198 0.831 -3.067 1.00 84.00 72 ILE A N 1
ATOM 593 C CA . ILE A 1 72 ? 5.084 -0.477 -2.404 1.00 84.00 72 ILE A CA 1
ATOM 594 C C . ILE A 1 72 ? 5.284 -0.314 -0.892 1.00 84.00 72 ILE A C 1
ATOM 596 O O . ILE A 1 72 ? 4.455 -0.774 -0.103 1.00 84.00 72 ILE A O 1
ATOM 600 N N . LEU A 1 73 ? 6.329 0.402 -0.478 1.00 84.12 73 LEU A N 1
ATOM 601 C CA . LEU A 1 73 ? 6.627 0.638 0.935 1.00 84.12 73 LEU A CA 1
ATOM 602 C C . LEU A 1 73 ? 5.501 1.415 1.643 1.00 84.12 73 LEU A C 1
ATOM 604 O O . LEU A 1 73 ? 5.048 1.011 2.717 1.00 84.12 73 LEU A O 1
ATOM 608 N N . LEU A 1 74 ? 4.977 2.471 1.013 1.00 84.62 74 LEU A N 1
ATOM 609 C CA . LEU A 1 74 ? 3.815 3.222 1.505 1.00 84.62 74 LEU A CA 1
ATOM 610 C C . LEU A 1 74 ? 2.570 2.343 1.646 1.00 84.62 74 LEU A C 1
ATOM 612 O O . LEU A 1 74 ? 1.808 2.493 2.605 1.00 84.62 74 LEU A O 1
ATOM 616 N N . THR A 1 75 ? 2.367 1.414 0.716 1.00 85.12 75 THR A N 1
ATOM 617 C CA . THR A 1 75 ? 1.242 0.474 0.743 1.00 85.12 75 THR A CA 1
ATOM 618 C C . THR A 1 75 ? 1.344 -0.475 1.934 1.00 85.12 75 THR A C 1
ATOM 620 O O . THR A 1 75 ? 0.353 -0.671 2.641 1.00 85.12 75 THR A O 1
ATOM 623 N N . ILE A 1 76 ? 2.539 -1.014 2.201 1.00 86.31 76 ILE A N 1
ATOM 624 C CA . ILE A 1 76 ? 2.797 -1.894 3.350 1.00 86.31 76 ILE A CA 1
ATOM 625 C C . ILE A 1 76 ? 2.534 -1.145 4.661 1.00 86.31 76 ILE A C 1
ATOM 627 O O . ILE A 1 76 ? 1.773 -1.627 5.502 1.00 86.31 76 ILE A O 1
ATOM 631 N N . ILE A 1 77 ? 3.097 0.057 4.819 1.00 88.25 77 ILE A N 1
ATOM 632 C CA . ILE A 1 77 ? 2.907 0.870 6.030 1.00 88.25 77 ILE A CA 1
ATOM 633 C C . ILE A 1 77 ? 1.427 1.215 6.228 1.00 88.25 77 ILE A C 1
ATOM 635 O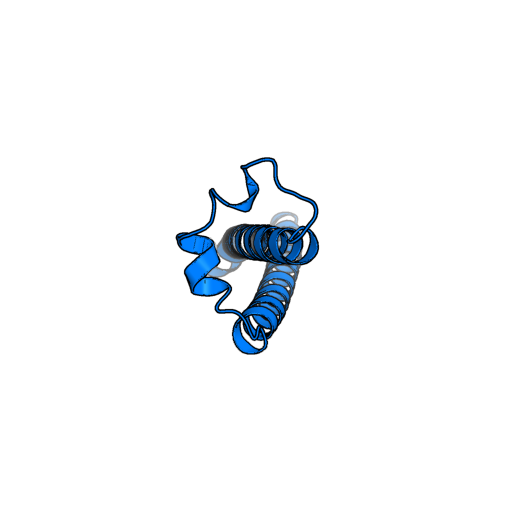 O . ILE A 1 77 ? 0.901 1.065 7.332 1.00 88.25 77 ILE A O 1
ATOM 639 N N . SER A 1 78 ? 0.732 1.622 5.163 1.00 85.44 78 SER A N 1
ATOM 640 C CA . SER A 1 78 ? -0.700 1.952 5.225 1.00 85.44 78 SER A CA 1
ATOM 641 C C . SER A 1 78 ? -1.546 0.742 5.623 1.00 85.44 78 SER A C 1
ATOM 643 O O . SER A 1 78 ? -2.470 0.873 6.424 1.00 85.44 78 SER A O 1
ATOM 645 N N . SER A 1 79 ? -1.203 -0.449 5.128 1.00 83.94 79 SER A N 1
ATOM 646 C CA . SER A 1 79 ? -1.882 -1.696 5.495 1.00 83.94 79 SER A CA 1
ATOM 647 C C . SER A 1 79 ? -1.669 -2.053 6.973 1.00 83.94 79 SER A C 1
ATOM 649 O O . SER A 1 79 ? -2.629 -2.361 7.682 1.00 83.94 79 SER A O 1
ATOM 651 N N . ILE A 1 80 ? -0.441 -1.908 7.487 1.00 88.94 80 ILE A N 1
ATOM 652 C CA . ILE A 1 80 ? -0.132 -2.118 8.912 1.00 88.94 80 ILE A CA 1
ATOM 653 C C . ILE A 1 80 ? -0.914 -1.129 9.788 1.00 88.94 80 ILE A C 1
ATOM 655 O O . ILE A 1 80 ? -1.544 -1.534 10.767 1.00 88.94 80 ILE A O 1
ATOM 659 N N . LEU A 1 81 ? -0.919 0.159 9.431 1.00 86.19 81 LEU A N 1
ATOM 660 C CA . LEU A 1 81 ? -1.664 1.187 10.164 1.00 86.19 81 LEU A CA 1
ATOM 661 C C . LEU A 1 81 ? -3.172 0.937 10.129 1.00 86.19 81 LEU A C 1
ATOM 663 O O . LEU A 1 81 ? -3.845 1.119 11.144 1.00 86.19 81 LEU A O 1
ATOM 667 N N . SER A 1 82 ? -3.704 0.496 8.991 1.00 87.81 82 SER A N 1
ATOM 668 C CA . SER A 1 82 ? -5.099 0.076 8.874 1.00 87.81 82 SER A CA 1
ATOM 669 C C . SER A 1 82 ? -5.410 -1.069 9.837 1.00 87.81 82 SER A C 1
ATOM 671 O O . SER A 1 82 ? -6.350 -0.973 10.630 1.00 87.81 82 SER A O 1
ATOM 673 N N . PHE A 1 83 ? -4.566 -2.103 9.860 1.00 85.25 83 PHE A N 1
ATOM 674 C CA . PHE A 1 83 ? -4.744 -3.248 10.747 1.00 85.25 83 PHE A CA 1
ATOM 675 C C . PHE A 1 83 ? -4.707 -2.841 12.224 1.00 85.25 83 PHE A C 1
ATOM 677 O O . PHE A 1 83 ? -5.614 -3.200 12.972 1.00 85.25 83 P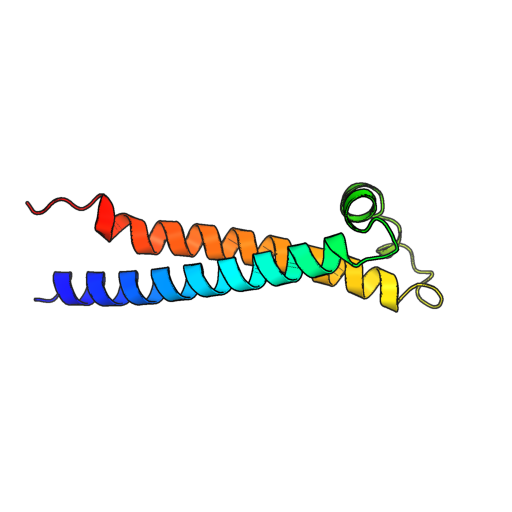HE A O 1
ATOM 684 N N . ILE A 1 84 ? -3.725 -2.036 12.642 1.00 86.44 84 ILE A N 1
ATOM 685 C CA . ILE A 1 84 ? -3.605 -1.545 14.026 1.00 86.44 84 ILE A CA 1
ATOM 686 C C . ILE A 1 84 ? -4.831 -0.718 14.431 1.00 86.44 84 ILE A C 1
ATOM 688 O O . ILE A 1 84 ? -5.335 -0.876 15.541 1.00 86.44 84 ILE A O 1
ATOM 692 N N . ASN A 1 85 ? -5.331 0.142 13.544 1.00 83.69 85 ASN A N 1
ATOM 693 C CA . ASN A 1 85 ? -6.476 1.008 13.832 1.00 83.69 85 ASN A CA 1
ATOM 694 C C . ASN A 1 85 ? -7.816 0.254 13.844 1.00 83.69 85 ASN A C 1
ATOM 696 O O . ASN A 1 85 ? -8.721 0.611 14.601 1.00 83.69 85 ASN A O 1
ATOM 700 N N . LEU A 1 86 ? -7.944 -0.808 13.046 1.00 81.62 86 LEU A N 1
ATOM 701 C CA . LEU A 1 86 ? -9.140 -1.652 12.998 1.00 81.62 86 LEU A CA 1
ATOM 702 C C . LEU A 1 86 ? -9.127 -2.768 14.057 1.00 81.62 86 LEU A C 1
ATOM 704 O O . LEU A 1 86 ? -10.189 -3.220 14.485 1.00 81.62 86 LEU A O 1
ATOM 708 N N . PHE A 1 87 ? -7.961 -3.186 14.552 1.00 79.94 87 PHE A N 1
ATOM 709 C CA . PHE A 1 87 ? -7.825 -4.243 15.563 1.00 79.94 87 PHE A CA 1
ATOM 710 C C . PHE A 1 87 ? -8.691 -4.035 16.832 1.00 79.94 87 PHE A C 1
ATOM 712 O O . PHE A 1 87 ? -9.361 -4.983 17.263 1.00 79.94 87 PHE A O 1
ATOM 719 N N . PRO A 1 88 ? -8.800 -2.819 17.413 1.00 74.31 88 PRO A N 1
ATOM 720 C CA . PRO A 1 88 ? -9.664 -2.543 18.563 1.00 74.31 88 PRO A CA 1
ATOM 721 C C . PRO A 1 88 ? -11.167 -2.712 18.284 1.00 74.31 88 PRO A C 1
ATOM 723 O O . PRO A 1 88 ? -11.948 -2.842 19.233 1.00 74.31 88 PRO A O 1
ATOM 726 N N . PHE A 1 89 ? -11.603 -2.705 17.018 1.00 70.94 89 PHE A N 1
ATOM 727 C CA . PHE A 1 89 ? -12.993 -3.018 16.665 1.00 70.94 89 PHE A CA 1
ATOM 728 C C . PHE A 1 89 ? -13.286 -4.506 16.767 1.00 70.94 89 PHE A C 1
ATOM 730 O O . PHE A 1 89 ? -14.351 -4.875 17.259 1.00 70.94 89 PHE A O 1
ATOM 737 N N . PHE A 1 90 ? -12.347 -5.347 16.336 1.00 69.25 90 PHE A N 1
ATOM 738 C CA . PHE A 1 90 ? -12.554 -6.790 16.252 1.00 69.25 90 PHE A CA 1
ATOM 739 C C . PHE A 1 90 ? -12.243 -7.517 17.565 1.00 69.25 90 PHE A C 1
ATOM 741 O O . PHE A 1 90 ? -12.955 -8.450 17.934 1.00 69.25 90 PHE A O 1
ATOM 748 N N . VAL A 1 91 ? -11.208 -7.091 18.297 1.00 68.50 91 VAL A N 1
ATOM 749 C CA . VAL A 1 91 ? -10.685 -7.856 19.448 1.00 68.50 91 VAL A CA 1
ATOM 750 C C . VAL A 1 91 ? -11.191 -7.343 20.794 1.00 68.50 91 VAL A C 1
ATOM 752 O O . VAL A 1 91 ? -11.301 -8.104 21.757 1.00 68.50 91 VAL A O 1
ATOM 755 N N . MET A 1 92 ? -11.559 -6.067 20.888 1.00 61.88 92 MET A N 1
ATOM 756 C CA . MET A 1 92 ? -11.943 -5.454 22.158 1.00 61.88 92 MET A CA 1
ATOM 757 C C . MET A 1 92 ? -13.404 -5.796 22.501 1.00 61.88 92 MET A C 1
ATOM 759 O O . MET A 1 92 ? -14.311 -4.971 22.333 1.00 61.88 92 MET A O 1
ATOM 763 N N . LYS A 1 93 ? -13.622 -7.042 22.951 1.00 55.81 93 LYS A N 1
ATOM 764 C CA . LYS A 1 93 ? -14.894 -7.543 23.491 1.00 55.81 93 LYS A CA 1
ATOM 765 C C . LYS A 1 93 ? -15.378 -6.621 24.610 1.00 55.81 93 LYS A C 1
ATOM 767 O O . LYS A 1 93 ? -14.604 -6.238 25.483 1.00 55.81 93 LYS A O 1
ATOM 772 N N . LYS A 1 94 ? -16.672 -6.285 24.571 1.00 56.06 94 LYS A N 1
ATOM 773 C CA . LYS A 1 94 ? -17.379 -5.595 25.656 1.00 56.06 94 LYS A CA 1
ATOM 774 C C . LYS A 1 94 ? -17.232 -6.435 26.934 1.00 56.06 94 LYS A C 1
ATOM 776 O O . LYS A 1 94 ? -17.832 -7.503 27.019 1.00 56.06 94 LYS A O 1
ATOM 781 N N . LYS A 1 95 ? -16.412 -5.981 27.877 1.00 48.81 95 LYS A N 1
ATOM 782 C CA . LYS A 1 95 ? -16.618 -6.233 29.303 1.00 48.81 95 LYS A CA 1
ATOM 783 C C . LYS A 1 95 ? -17.152 -4.944 29.901 1.00 48.81 95 LYS A C 1
ATOM 785 O O . LYS A 1 95 ? -16.638 -3.878 29.490 1.00 48.81 95 LYS A O 1
#